Protein AF-A0A9E4CFM2-F1 (afdb_monomer_lite)

pLDDT: mean 81.2, std 21.64, range [34.66, 98.5]

Foldseek 3Di:
DDDDDDDDDDDDDDDDDDDPPPPVVVVPPDDPPPDDDDPPDPDDDDDDDDDDPAFALDQPDGDEAEDEAEPVHGDADDLVVLLCCCPPVSYQEYAYEYEDPVPPPHDDDPVVVVSVVRNCVSCVSSNHYYPYDYD

Structure (mmCIF, N/CA/C/O backbone):
data_AF-A0A9E4CFM2-F1
#
_entry.id   AF-A0A9E4CFM2-F1
#
loop_
_atom_site.group_PDB
_atom_site.id
_atom_site.type_symbol
_atom_site.label_atom_id
_atom_site.label_alt_id
_atom_site.label_comp_id
_atom_site.label_asym_id
_atom_site.label_entity_id
_atom_site.label_seq_id
_atom_site.pdbx_PDB_ins_code
_atom_site.Cartn_x
_atom_site.Cartn_y
_atom_site.Cartn_z
_atom_site.occupancy
_atom_site.B_iso_or_equiv
_atom_site.auth_seq_id
_atom_site.auth_comp_id
_atom_site.auth_asym_id
_atom_site.auth_atom_id
_atom_site.pdbx_PDB_model_num
ATOM 1 N N . MET A 1 1 ? -47.552 48.334 16.924 1.00 36.94 1 MET A N 1
ATOM 2 C CA . MET A 1 1 ? -48.065 49.454 16.112 1.00 36.94 1 MET A CA 1
ATOM 3 C C . MET A 1 1 ? -48.739 48.858 14.892 1.00 36.94 1 MET A C 1
ATOM 5 O O . MET A 1 1 ? -48.031 48.212 14.142 1.00 36.94 1 MET A O 1
ATOM 9 N N . ILE A 1 2 ? -50.062 49.064 14.781 1.00 39.78 2 ILE A N 1
ATOM 10 C CA . ILE A 1 2 ? -50.875 49.154 13.548 1.00 39.78 2 ILE A CA 1
ATOM 11 C C . ILE A 1 2 ? -50.839 47.910 12.639 1.00 39.78 2 ILE A C 1
ATOM 13 O O . ILE A 1 2 ? -49.791 47.495 12.186 1.00 39.78 2 ILE A O 1
ATOM 17 N N . SER A 1 3 ? -51.917 47.301 12.174 1.00 35.84 3 SER A N 1
ATOM 18 C CA . SER A 1 3 ? -53.372 47.416 12.281 1.00 35.84 3 SER A CA 1
ATOM 19 C C . SER A 1 3 ? -53.822 46.476 11.164 1.00 35.84 3 SER A C 1
ATOM 21 O O . SER A 1 3 ? -53.295 46.607 10.068 1.00 35.84 3 SER A O 1
ATOM 23 N N . PHE A 1 4 ? -54.779 45.580 11.375 1.00 37.62 4 PHE A N 1
ATOM 24 C CA . PHE A 1 4 ? -55.799 45.400 10.346 1.00 37.62 4 PHE A CA 1
ATOM 25 C C . PHE A 1 4 ? -57.118 45.029 11.013 1.00 37.62 4 PHE A C 1
ATOM 27 O O . PHE A 1 4 ? -57.318 43.971 11.600 1.00 37.62 4 PHE A O 1
ATOM 34 N N . CYS A 1 5 ? -57.962 46.046 10.967 1.00 37.41 5 CYS A N 1
ATOM 35 C CA . CYS A 1 5 ? -59.356 46.135 11.322 1.00 37.41 5 CYS A CA 1
ATOM 36 C C . CYS A 1 5 ? -60.192 45.074 10.593 1.00 37.41 5 CYS A C 1
ATOM 38 O O . CYS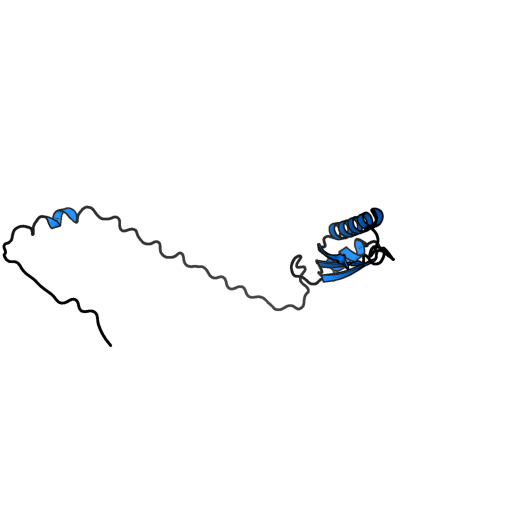 A 1 5 ? -60.113 44.971 9.371 1.00 37.41 5 CYS A O 1
ATOM 40 N N . VAL A 1 6 ? -61.076 44.381 11.312 1.00 43.91 6 VAL A N 1
ATOM 41 C CA . VAL A 1 6 ? -62.346 43.941 10.722 1.00 43.91 6 VAL A CA 1
ATOM 42 C C . VAL A 1 6 ? -63.460 44.537 11.567 1.00 43.91 6 VAL A C 1
ATOM 44 O O . VAL A 1 6 ? -63.769 44.077 12.664 1.00 43.91 6 VAL A O 1
ATOM 47 N N . ARG A 1 7 ? -64.008 45.641 11.055 1.00 34.66 7 ARG A N 1
ATOM 48 C CA . ARG A 1 7 ? -65.203 46.296 11.574 1.00 34.66 7 ARG A CA 1
ATOM 49 C C . ARG A 1 7 ? -66.439 45.585 11.036 1.00 34.66 7 ARG A C 1
ATOM 51 O O . ARG A 1 7 ? -66.491 45.179 9.879 1.00 34.66 7 ARG A O 1
ATOM 58 N N . SER A 1 8 ? -67.418 45.478 11.922 1.00 53.41 8 SER A N 1
ATOM 59 C CA . SER A 1 8 ? -68.761 44.968 11.699 1.00 53.41 8 SER A CA 1
ATOM 60 C C . SER A 1 8 ? -69.573 45.787 10.691 1.00 53.41 8 SER A C 1
ATOM 62 O O . SER A 1 8 ? -69.432 47.006 10.613 1.00 53.41 8 SER A O 1
ATOM 64 N N . ALA A 1 9 ? -70.475 45.099 9.989 1.00 41.34 9 ALA A N 1
ATOM 65 C CA . ALA A 1 9 ? -71.824 45.522 9.580 1.00 41.34 9 ALA A CA 1
ATOM 66 C C . ALA A 1 9 ? -72.384 44.421 8.652 1.00 41.34 9 ALA A C 1
ATOM 68 O O . ALA A 1 9 ? -71.653 43.917 7.814 1.00 41.34 9 ALA A O 1
ATOM 69 N N . GLY A 1 10 ? -73.633 43.970 8.700 1.00 35.19 10 GLY A N 1
ATOM 70 C CA . GLY A 1 10 ? -74.791 44.366 9.482 1.00 35.19 10 GLY A CA 1
ATOM 71 C C . GLY A 1 10 ? -76.048 43.709 8.889 1.00 35.19 10 GLY A C 1
ATOM 72 O O . GLY A 1 10 ? -76.099 43.470 7.687 1.00 35.19 10 GLY A O 1
ATOM 73 N N . ALA A 1 11 ? -77.048 43.504 9.757 1.00 38.88 11 ALA A N 1
ATOM 74 C CA . ALA A 1 11 ? -78.475 43.251 9.489 1.00 38.88 11 ALA A CA 1
ATOM 75 C C . ALA A 1 11 ? -78.820 41.915 8.771 1.00 38.88 11 ALA A C 1
ATOM 77 O O . ALA A 1 11 ? -78.197 41.538 7.794 1.00 38.88 11 ALA A O 1
ATOM 78 N N . ARG A 1 12 ? -79.850 41.147 9.148 1.00 42.97 12 ARG A N 1
ATOM 79 C CA . ARG A 1 12 ? -81.249 41.549 9.358 1.00 42.97 12 ARG A CA 1
ATOM 80 C C . ARG A 1 12 ? -82.016 40.479 10.171 1.00 42.97 12 ARG A C 1
ATOM 82 O O . ARG A 1 12 ? -81.993 39.308 9.832 1.00 42.97 12 ARG A O 1
ATOM 89 N N . THR A 1 13 ? -82.691 40.952 11.219 1.00 43.72 13 THR A N 1
ATOM 90 C CA . THR A 1 13 ? -84.077 40.652 11.645 1.00 43.72 13 THR A CA 1
ATOM 91 C C . THR A 1 13 ? -84.615 39.212 11.798 1.00 43.72 13 THR A C 1
ATOM 93 O O . THR A 1 13 ? -84.828 38.510 10.817 1.00 43.72 13 THR A O 1
ATOM 96 N N . ALA A 1 14 ? -85.138 38.986 13.015 1.00 51.56 14 ALA A N 1
ATOM 97 C CA . ALA A 1 14 ? -86.412 38.315 13.341 1.00 51.56 14 ALA A CA 1
ATOM 98 C C . ALA A 1 14 ? -86.409 36.773 13.520 1.00 51.56 14 ALA A C 1
ATOM 100 O O . ALA A 1 14 ? -85.435 36.111 13.182 1.00 51.56 14 ALA A O 1
ATOM 101 N N . PRO A 1 15 ? -87.418 36.217 14.224 1.00 57.25 15 PRO A N 1
ATOM 102 C CA . PRO A 1 15 ? -87.185 35.489 15.466 1.00 57.25 15 PRO A CA 1
ATOM 103 C C . PRO A 1 15 ? -87.775 34.069 15.388 1.00 57.25 15 PRO A C 1
ATOM 105 O O . PRO A 1 15 ? -88.170 33.593 14.331 1.00 57.25 15 PRO A O 1
ATOM 108 N N . CYS A 1 16 ? -87.951 33.450 16.553 1.00 36.47 16 CYS A N 1
ATOM 109 C CA . CYS A 1 16 ? -88.918 32.375 16.769 1.00 36.47 16 CYS A CA 1
ATOM 110 C C . CYS A 1 16 ? -88.485 30.964 16.330 1.00 36.47 16 CYS A C 1
ATOM 112 O O . CYS A 1 16 ? -88.901 30.418 15.318 1.00 36.47 16 CYS A O 1
ATOM 114 N N . ASN A 1 17 ? -87.714 30.333 17.217 1.00 53.91 17 ASN A N 1
ATOM 115 C CA . ASN A 1 17 ? -88.243 29.219 18.007 1.00 53.91 17 ASN A CA 1
ATOM 116 C C . ASN A 1 17 ? -88.910 28.075 17.214 1.00 53.91 17 ASN A C 1
ATOM 118 O O . ASN A 1 17 ? -90.134 27.988 17.213 1.00 53.91 17 ASN A O 1
ATOM 122 N N . LEU A 1 18 ? -88.119 27.165 16.621 1.00 47.22 18 LEU A N 1
ATOM 123 C CA . LEU A 1 18 ? -88.600 25.782 16.418 1.00 47.22 18 LEU A CA 1
ATOM 124 C C . LEU A 1 18 ? -87.550 24.680 16.161 1.00 47.22 18 LEU A C 1
ATOM 126 O O . LEU A 1 18 ? -87.922 23.515 16.104 1.00 47.22 18 LEU A O 1
ATOM 130 N N . TYR A 1 19 ? -86.250 24.967 16.034 1.00 43.12 19 TYR A N 1
ATOM 131 C CA . TYR A 1 19 ? -85.265 23.939 15.629 1.00 43.12 19 TYR A CA 1
ATOM 132 C C . TYR A 1 19 ? -84.396 23.360 16.762 1.00 43.12 19 TYR A C 1
ATOM 134 O O . TYR A 1 19 ? -83.359 22.754 16.500 1.00 43.12 19 TYR A O 1
ATOM 142 N N . LEU A 1 20 ? -84.813 23.496 18.028 1.00 50.28 20 LEU A N 1
ATOM 143 C CA . LEU A 1 20 ? -84.038 23.002 19.181 1.00 50.28 20 LEU A CA 1
ATOM 144 C C . LEU A 1 20 ? -84.179 21.485 19.439 1.00 50.28 20 LEU A C 1
ATOM 146 O O . LEU A 1 20 ? -83.533 20.960 20.338 1.00 50.28 20 LEU A O 1
ATOM 150 N N . LEU A 1 21 ? -84.993 20.757 18.666 1.00 45.50 21 LEU A N 1
ATOM 151 C CA . LEU A 1 21 ? -85.264 19.330 18.911 1.00 45.50 21 LEU A CA 1
ATOM 152 C C . LEU A 1 21 ? -84.619 18.352 17.914 1.00 45.50 21 LEU A C 1
ATOM 154 O O . LEU A 1 21 ? -84.660 17.150 18.153 1.00 45.50 21 LEU A O 1
ATOM 158 N N . LEU A 1 22 ? -83.966 18.823 16.844 1.00 45.09 22 LEU A N 1
ATOM 159 C CA . LEU A 1 22 ? -83.370 17.938 15.823 1.00 45.09 22 LEU A CA 1
ATOM 160 C C . LEU A 1 22 ? -81.846 17.738 15.931 1.00 45.09 22 LEU A C 1
ATOM 162 O O . LEU A 1 22 ? -81.302 16.892 15.229 1.00 45.09 22 LEU A O 1
ATOM 166 N N . ILE A 1 23 ? -81.145 18.437 16.831 1.00 48.25 23 ILE A N 1
ATOM 167 C CA . ILE A 1 23 ? -79.683 18.273 16.999 1.00 48.25 23 ILE A CA 1
ATOM 168 C C . ILE A 1 23 ? -79.330 17.065 17.893 1.00 48.25 23 ILE A C 1
ATOM 170 O O . ILE A 1 23 ? -78.220 16.543 17.825 1.00 48.25 23 ILE A O 1
ATOM 174 N N . ILE A 1 24 ? -80.271 16.548 18.689 1.00 47.56 24 ILE A N 1
ATOM 175 C CA . ILE A 1 24 ? -79.966 15.516 19.699 1.00 47.56 24 ILE A CA 1
ATOM 176 C C . ILE A 1 24 ? -79.909 14.094 19.100 1.00 47.56 24 ILE A C 1
ATOM 178 O O . ILE A 1 24 ? -79.357 13.192 19.724 1.00 47.56 24 ILE A O 1
ATOM 182 N N . LEU A 1 25 ? -80.386 13.870 17.866 1.00 43.44 25 LEU A N 1
ATOM 183 C CA . LEU A 1 25 ? -80.366 12.528 17.256 1.00 43.44 25 LEU A CA 1
ATOM 184 C C . LEU A 1 25 ? -79.086 12.208 16.453 1.00 43.44 25 LEU A C 1
ATOM 186 O O . LEU A 1 25 ? -78.832 11.043 16.167 1.00 43.44 25 LEU A O 1
ATOM 190 N N . PHE A 1 26 ? -78.234 13.194 16.142 1.00 44.31 26 PHE A N 1
ATOM 191 C CA . PHE A 1 26 ? -76.936 12.959 15.476 1.00 44.31 26 PHE A CA 1
ATOM 192 C C . PHE A 1 26 ? -75.739 12.889 16.438 1.00 44.31 26 PHE A C 1
ATOM 194 O O . PHE A 1 26 ? -74.601 12.753 15.998 1.00 44.31 26 PHE A O 1
ATOM 201 N N . ALA A 1 27 ? -75.972 12.932 17.753 1.00 46.75 27 ALA A N 1
ATOM 202 C CA . ALA A 1 27 ? -74.926 12.720 18.757 1.00 46.75 27 ALA A CA 1
ATOM 203 C C . ALA A 1 27 ? -74.716 11.232 19.117 1.00 46.75 27 ALA A C 1
ATOM 205 O O . ALA A 1 27 ? -73.846 10.920 19.928 1.00 46.75 27 ALA A O 1
ATOM 206 N N . ALA A 1 28 ? -75.508 10.315 18.540 1.00 50.09 28 ALA A N 1
ATOM 207 C CA . ALA A 1 28 ? -75.512 8.891 18.894 1.00 50.09 28 ALA A CA 1
ATOM 208 C C . ALA A 1 28 ? -74.743 7.975 17.923 1.00 50.09 28 ALA A C 1
ATOM 210 O O . ALA A 1 28 ? -74.573 6.795 18.221 1.00 50.09 28 ALA A O 1
ATOM 211 N N . ILE A 1 29 ? -74.228 8.481 16.796 1.00 55.16 29 ILE A N 1
ATOM 212 C CA . ILE A 1 29 ? -73.243 7.726 16.010 1.00 55.16 29 ILE A CA 1
ATOM 213 C C . ILE A 1 29 ? -71.879 8.141 16.543 1.00 55.16 29 ILE A C 1
ATOM 215 O O . ILE A 1 29 ? -71.304 9.141 16.115 1.00 55.16 29 ILE A O 1
ATOM 219 N N . GLY A 1 30 ? -71.423 7.411 17.563 1.00 58.41 30 GLY A N 1
ATOM 220 C CA . GLY A 1 30 ? -70.124 7.613 18.187 1.00 58.41 30 GLY A CA 1
ATOM 221 C C . GLY A 1 30 ? -69.045 7.723 17.118 1.00 58.41 30 GLY A C 1
ATOM 222 O O . GLY A 1 30 ? -68.764 6.764 16.401 1.00 58.41 30 GLY A O 1
ATOM 223 N N . THR A 1 31 ? -68.454 8.907 16.993 1.00 58.44 31 THR A N 1
ATOM 224 C CA . THR A 1 31 ? -67.251 9.077 16.190 1.00 58.44 31 THR A CA 1
ATOM 225 C C . THR A 1 31 ? -66.190 8.144 16.774 1.00 58.44 31 THR A C 1
ATOM 227 O O . THR A 1 31 ? -65.979 8.165 17.994 1.00 58.44 31 THR A O 1
ATOM 230 N N . PRO A 1 32 ? -65.528 7.285 15.976 1.00 57.06 32 PRO A N 1
ATOM 231 C CA . PRO A 1 32 ? -64.398 6.539 16.491 1.00 57.06 32 PRO A CA 1
ATOM 232 C C . PRO A 1 32 ? -63.358 7.571 16.922 1.00 57.06 32 PRO A C 1
ATOM 234 O O . PRO A 1 32 ? -62.800 8.306 16.106 1.00 57.06 32 PRO A O 1
ATOM 237 N N . ARG A 1 33 ? -63.139 7.682 18.234 1.00 62.41 33 ARG A N 1
ATOM 238 C CA . ARG A 1 33 ? -62.011 8.440 18.759 1.00 62.41 33 ARG A CA 1
ATOM 239 C C . ARG A 1 33 ? -60.774 7.644 18.381 1.00 62.41 33 ARG A C 1
ATOM 241 O O . ARG A 1 33 ? -60.485 6.629 19.007 1.00 62.41 33 ARG A O 1
ATOM 248 N N . TYR A 1 34 ? -60.072 8.080 17.341 1.00 59.31 34 TYR A N 1
ATOM 249 C CA . TYR A 1 34 ? -58.721 7.608 17.082 1.00 59.31 34 TYR A CA 1
ATOM 250 C C . TYR A 1 34 ? -57.885 7.970 18.313 1.00 59.31 34 TYR A C 1
ATOM 252 O O . TYR A 1 34 ? -57.576 9.140 18.542 1.00 59.31 34 TYR A O 1
ATOM 260 N N . LEU A 1 35 ? -57.593 6.982 19.160 1.00 63.06 35 LEU A N 1
ATOM 261 C CA . LEU A 1 35 ? -56.592 7.132 20.205 1.00 63.06 35 LEU A CA 1
ATOM 262 C C . LEU A 1 35 ? -55.282 7.428 19.478 1.00 63.06 35 LEU A C 1
ATOM 264 O O . LEU A 1 35 ? -54.796 6.592 18.717 1.00 63.06 35 LEU A O 1
ATOM 268 N N . ALA A 1 36 ? -54.739 8.629 19.667 1.00 67.25 36 ALA A N 1
ATOM 269 C CA . ALA A 1 36 ? -53.375 8.899 19.255 1.00 67.25 36 ALA A CA 1
ATOM 270 C C . ALA A 1 36 ? -52.494 7.856 19.950 1.00 67.25 36 ALA A C 1
ATOM 272 O O . ALA A 1 36 ? -52.475 7.787 21.181 1.00 67.25 36 ALA A O 1
ATOM 273 N N . ALA A 1 37 ? -51.824 7.007 19.168 1.00 67.94 37 ALA A N 1
ATOM 274 C CA . ALA A 1 37 ? -50.807 6.123 19.709 1.00 67.94 37 ALA A CA 1
ATOM 275 C C . ALA A 1 37 ? -49.816 7.006 20.474 1.00 67.94 37 ALA A C 1
ATOM 277 O O . ALA A 1 37 ? -49.310 7.985 19.918 1.00 67.94 37 ALA A O 1
ATOM 278 N N . ALA A 1 38 ? -49.596 6.706 21.757 1.00 68.06 38 ALA A N 1
ATOM 279 C CA . ALA A 1 38 ? -48.566 7.388 22.525 1.00 68.06 38 ALA A CA 1
ATOM 280 C C . ALA A 1 38 ? -47.262 7.320 21.715 1.00 68.06 38 ALA A C 1
ATOM 282 O O . ALA A 1 38 ? -46.977 6.253 21.155 1.00 68.06 38 ALA A O 1
ATOM 283 N N . PRO A 1 39 ? -46.493 8.419 21.597 1.00 67.31 39 PRO A N 1
ATOM 284 C CA . PRO A 1 39 ? -45.201 8.350 20.935 1.00 67.31 39 PRO A CA 1
ATOM 285 C C . PRO A 1 39 ? -44.421 7.230 21.618 1.00 67.31 39 PRO A C 1
ATOM 287 O O . PRO A 1 39 ? -44.227 7.267 22.834 1.00 67.31 39 PRO A O 1
ATOM 290 N N . ALA A 1 40 ? -44.066 6.191 20.859 1.00 69.50 40 ALA A N 1
ATOM 291 C CA . ALA A 1 40 ? -43.256 5.105 21.379 1.00 69.50 40 ALA A CA 1
ATOM 292 C C . ALA A 1 40 ? -42.001 5.746 21.978 1.00 69.50 40 ALA A C 1
ATOM 294 O O . ALA A 1 40 ? -41.260 6.432 21.270 1.00 69.50 40 ALA A O 1
ATOM 295 N N . GLY A 1 41 ? -41.829 5.622 23.296 1.00 70.12 41 GLY A N 1
ATOM 296 C CA . GLY A 1 41 ? -40.718 6.252 23.993 1.00 70.12 41 GLY A CA 1
ATOM 297 C C . GLY A 1 41 ? -39.413 5.788 23.361 1.00 70.12 41 GLY A C 1
ATOM 298 O O . GLY A 1 41 ? -39.148 4.588 23.307 1.00 70.12 41 GLY A O 1
ATOM 299 N N . GLN A 1 42 ? -38.606 6.722 22.855 1.00 72.69 42 GLN A N 1
ATOM 300 C CA . GLN A 1 42 ? -37.256 6.395 22.412 1.00 72.69 42 GLN A CA 1
ATOM 301 C C . GLN A 1 42 ? -36.473 5.900 23.628 1.00 72.69 42 GLN A C 1
ATOM 303 O O . GLN A 1 42 ? -36.222 6.651 24.567 1.00 72.69 42 GLN A O 1
ATOM 308 N N . THR A 1 43 ? -36.114 4.618 23.630 1.00 77.06 43 THR A N 1
ATOM 309 C CA . THR A 1 43 ? -35.198 4.066 24.625 1.00 77.06 43 THR A CA 1
ATOM 310 C C . THR A 1 43 ? -33.784 4.511 24.273 1.00 77.06 43 THR A C 1
ATOM 312 O O . THR A 1 43 ? -33.197 4.035 23.304 1.00 77.06 43 THR A O 1
ATOM 315 N N . THR A 1 44 ? -33.238 5.443 25.047 1.00 81.56 44 THR A N 1
ATOM 316 C CA . THR A 1 44 ? -31.843 5.871 24.937 1.00 81.56 44 THR A CA 1
ATOM 317 C C . THR A 1 44 ? -30.956 4.926 25.740 1.00 81.56 44 THR A C 1
ATOM 319 O O . THR A 1 44 ? -31.117 4.786 26.951 1.00 81.56 44 THR A O 1
ATOM 322 N N . THR A 1 45 ? -29.998 4.278 25.081 1.00 87.69 45 THR A N 1
ATOM 323 C CA . THR A 1 45 ? -28.958 3.481 25.744 1.00 87.69 45 THR A CA 1
ATOM 324 C C . THR A 1 45 ? -27.692 4.306 25.916 1.00 87.69 45 THR A C 1
ATOM 326 O O . THR A 1 45 ? -27.107 4.759 24.931 1.00 87.69 45 THR A O 1
ATOM 329 N N . THR A 1 46 ? -27.238 4.465 27.157 1.00 91.19 46 THR A N 1
ATOM 330 C CA . THR A 1 46 ? -25.937 5.074 27.454 1.00 91.19 46 THR A CA 1
ATOM 331 C C . THR A 1 46 ? -24.838 4.028 27.295 1.00 91.19 46 THR A C 1
ATOM 333 O O . THR A 1 46 ? -24.858 3.006 27.979 1.00 91.19 46 THR A O 1
ATOM 336 N N . VAL A 1 47 ? -23.872 4.284 26.407 1.00 92.31 47 VAL A N 1
ATOM 337 C CA . VAL A 1 47 ? -22.675 3.447 26.237 1.00 92.31 47 VAL A CA 1
ATOM 338 C C . VAL A 1 47 ? -21.472 4.173 26.828 1.00 92.31 47 VAL A C 1
ATOM 340 O O . VAL A 1 47 ? -21.133 5.273 26.392 1.00 92.31 47 VAL A O 1
ATOM 343 N N . THR A 1 48 ? -20.823 3.550 27.808 1.00 92.25 48 THR A N 1
ATOM 344 C CA . THR A 1 48 ? -19.607 4.071 28.441 1.00 92.25 48 THR A CA 1
ATOM 345 C C . THR A 1 48 ? -18.387 3.400 27.821 1.00 92.25 48 THR A C 1
ATOM 347 O O . THR A 1 48 ? -18.294 2.175 27.810 1.00 92.25 48 THR A O 1
ATOM 350 N N . TYR A 1 49 ? -17.440 4.196 27.327 1.00 91.25 49 TYR A N 1
ATOM 351 C CA . TYR A 1 49 ? -16.185 3.712 26.751 1.00 91.25 49 TYR A CA 1
ATOM 352 C C . TYR A 1 49 ? -15.018 4.044 27.683 1.00 91.25 49 TYR A C 1
ATOM 354 O O . TYR A 1 49 ? -14.922 5.166 28.180 1.00 91.25 49 TYR A O 1
ATOM 362 N N . SER A 1 50 ? -14.111 3.089 27.893 1.00 94.31 50 SER A N 1
ATOM 363 C CA . SER A 1 50 ? -12.836 3.347 28.567 1.00 94.31 50 SER A CA 1
ATOM 364 C C . SER A 1 50 ? -11.790 3.818 27.551 1.00 94.31 50 SER A C 1
ATOM 366 O O . SER A 1 50 ? -11.711 3.246 26.460 1.00 94.31 50 SER A O 1
ATOM 368 N N . PRO A 1 51 ? -10.980 4.840 27.873 1.00 93.56 51 PRO A N 1
ATOM 369 C CA . PRO A 1 51 ? -9.928 5.299 26.976 1.00 93.56 51 PRO A CA 1
ATOM 370 C C . PRO A 1 51 ? -8.851 4.222 26.802 1.00 93.56 51 PRO A C 1
ATOM 372 O O . PRO A 1 51 ? -8.538 3.476 27.729 1.00 93.56 51 PRO A O 1
ATOM 375 N N . THR A 1 52 ? -8.259 4.166 25.611 1.00 93.06 52 THR A N 1
ATOM 376 C CA . THR A 1 52 ? -7.146 3.270 25.291 1.00 93.06 52 THR A CA 1
ATOM 377 C C . THR A 1 52 ? -6.179 3.944 24.326 1.00 93.06 52 THR A C 1
ATOM 379 O O . THR A 1 52 ? -6.581 4.773 23.510 1.00 93.06 52 THR A O 1
ATOM 382 N N . THR A 1 53 ? -4.903 3.579 24.419 1.00 91.56 53 THR A N 1
ATOM 383 C CA . THR A 1 53 ? -3.861 3.934 23.445 1.00 91.56 53 THR A CA 1
ATOM 384 C C . THR A 1 53 ? -3.616 2.816 22.431 1.00 91.56 53 THR A C 1
ATOM 386 O O . THR A 1 53 ? -2.774 2.963 21.547 1.00 91.56 53 THR A O 1
ATOM 389 N N . ALA A 1 54 ? -4.328 1.690 22.558 1.00 90.12 54 ALA A N 1
ATOM 390 C CA . ALA A 1 54 ? -4.199 0.563 21.652 1.00 90.12 54 ALA A CA 1
ATOM 391 C C . ALA A 1 54 ? -4.612 0.954 20.235 1.00 90.12 54 ALA A C 1
ATOM 393 O O . ALA A 1 54 ? -5.597 1.666 20.019 1.00 90.12 54 ALA A O 1
ATOM 394 N N . ASN A 1 55 ? -3.868 0.436 19.264 1.00 89.75 55 ASN A N 1
ATOM 395 C CA . ASN A 1 55 ? -4.176 0.684 17.876 1.00 89.75 55 ASN A CA 1
ATOM 396 C C . ASN A 1 55 ? -5.373 -0.169 17.437 1.00 89.75 55 ASN A C 1
ATOM 398 O O . ASN A 1 55 ? -5.448 -1.359 17.745 1.00 89.75 55 ASN A O 1
ATOM 402 N N . LEU A 1 56 ? -6.323 0.445 16.734 1.00 89.06 56 LEU A N 1
ATOM 403 C CA . LEU A 1 56 ? -7.550 -0.217 16.301 1.00 89.06 56 LEU A CA 1
ATOM 404 C C . LEU A 1 56 ? -7.460 -0.537 14.813 1.00 89.06 56 LEU A C 1
ATOM 406 O O . LEU A 1 56 ? -7.352 0.365 13.979 1.00 89.06 56 LEU A O 1
ATOM 410 N N . ALA A 1 57 ? -7.565 -1.823 14.481 1.00 91.19 57 ALA A N 1
ATOM 411 C CA . ALA A 1 57 ? -7.560 -2.316 13.110 1.00 91.19 57 ALA A CA 1
ATOM 412 C C . ALA A 1 57 ? -8.849 -1.929 12.358 1.00 91.19 57 ALA A C 1
ATOM 414 O O . ALA A 1 57 ? -9.726 -2.762 12.139 1.00 91.19 57 ALA A O 1
ATOM 415 N N . ASN A 1 58 ? -8.963 -0.656 11.961 1.00 90.75 58 ASN A N 1
ATOM 416 C CA . ASN A 1 58 ? -10.101 -0.105 11.223 1.00 90.75 58 ASN A CA 1
ATOM 417 C C . ASN A 1 58 ? -9.808 -0.024 9.707 1.00 90.75 58 ASN A C 1
ATOM 419 O O . ASN A 1 58 ? -9.090 0.890 9.292 1.00 90.75 58 ASN A O 1
ATOM 423 N N . PRO A 1 59 ? -10.412 -0.894 8.874 1.00 86.75 59 PRO A N 1
ATOM 424 C CA . PRO A 1 59 ? -10.129 -0.988 7.437 1.00 86.75 59 PRO A CA 1
ATOM 425 C C . PRO A 1 59 ? -10.414 0.270 6.613 1.00 86.75 59 PRO A C 1
ATOM 427 O O . PRO A 1 59 ? -9.935 0.367 5.490 1.00 86.75 59 PRO A O 1
ATOM 430 N N . GLU A 1 60 ? -11.205 1.213 7.133 1.00 86.12 60 GLU A N 1
ATOM 431 C CA . GLU A 1 60 ? -11.649 2.399 6.385 1.00 86.12 60 GLU A CA 1
ATOM 432 C C . GLU A 1 60 ? -11.145 3.720 6.978 1.00 86.12 60 GLU A C 1
ATOM 434 O O . GLU A 1 60 ? -11.260 4.772 6.350 1.00 86.12 60 GLU A O 1
ATOM 439 N N . ARG A 1 61 ? -10.616 3.697 8.206 1.00 86.94 61 ARG A N 1
ATOM 440 C CA . ARG A 1 61 ? -10.236 4.921 8.933 1.00 86.94 61 ARG A CA 1
ATOM 441 C C . ARG A 1 61 ? -9.062 4.742 9.897 1.00 86.94 61 ARG A C 1
ATOM 443 O O . ARG A 1 61 ? -8.807 5.625 10.710 1.00 86.94 61 ARG A O 1
ATOM 450 N N . GLY A 1 62 ? -8.407 3.585 9.858 1.00 89.12 62 GLY A N 1
ATOM 451 C CA . GLY A 1 62 ? -7.258 3.274 10.697 1.00 89.12 62 GLY A CA 1
ATOM 452 C C . GLY A 1 62 ? -5.978 3.952 10.216 1.00 89.12 62 G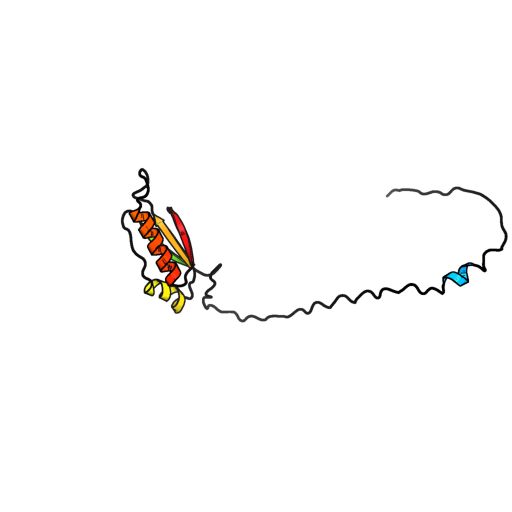LY A C 1
ATOM 453 O O . GLY A 1 62 ? -5.947 4.645 9.198 1.00 89.12 62 GLY A O 1
ATOM 454 N N . PHE A 1 63 ? -4.897 3.718 10.953 1.00 93.00 63 PHE A N 1
ATOM 455 C CA . PHE A 1 63 ? -3.563 4.124 10.522 1.00 93.00 63 PHE A CA 1
ATOM 456 C C . PHE A 1 63 ? -3.116 3.331 9.294 1.00 93.00 63 PHE A C 1
ATOM 458 O O . PHE A 1 63 ? -3.611 2.231 9.031 1.00 93.00 63 PHE A O 1
ATOM 465 N N . TYR A 1 64 ? -2.161 3.899 8.559 1.00 95.00 64 TYR A N 1
ATOM 466 C CA . TYR A 1 64 ? -1.595 3.299 7.358 1.00 95.00 64 TYR A CA 1
ATOM 467 C C . TYR A 1 64 ? -0.073 3.153 7.447 1.00 95.00 64 TYR A C 1
ATOM 469 O O . TYR A 1 64 ? 0.593 3.906 8.159 1.00 95.00 64 TYR A O 1
ATOM 477 N N . ARG A 1 65 ? 0.489 2.217 6.673 1.00 95.81 65 ARG A N 1
ATOM 478 C CA . ARG A 1 65 ? 1.937 2.142 6.406 1.00 95.81 65 ARG A CA 1
ATOM 479 C C . ARG A 1 65 ? 2.250 2.657 5.013 1.00 95.81 65 ARG A C 1
ATOM 481 O O . ARG A 1 65 ? 1.517 2.389 4.067 1.00 95.81 65 ARG A O 1
ATOM 488 N N . TYR A 1 66 ? 3.349 3.388 4.905 1.00 96.00 66 TYR A N 1
ATOM 489 C CA . TYR A 1 66 ? 3.887 3.841 3.632 1.00 96.00 66 TYR A CA 1
ATOM 490 C C . TYR A 1 66 ? 4.637 2.704 2.943 1.00 96.00 66 TYR A C 1
ATOM 492 O O . TYR A 1 66 ? 5.510 2.092 3.561 1.00 96.00 66 TYR A O 1
ATOM 500 N N . ILE A 1 67 ? 4.330 2.466 1.671 1.00 96.19 67 ILE A N 1
ATOM 501 C CA . ILE A 1 67 ? 5.112 1.599 0.791 1.00 96.19 67 ILE A CA 1
ATOM 502 C C . ILE A 1 67 ? 5.202 2.227 -0.596 1.00 96.19 67 ILE A C 1
ATOM 504 O O . ILE A 1 67 ? 4.285 2.917 -1.042 1.00 96.19 67 ILE A O 1
ATOM 508 N N . GLU A 1 68 ? 6.294 1.959 -1.299 1.00 95.69 68 GLU A N 1
ATOM 509 C CA . GLU A 1 68 ? 6.494 2.477 -2.647 1.00 95.69 68 GLU A CA 1
ATOM 510 C C . GLU A 1 68 ? 7.021 1.414 -3.604 1.00 95.69 68 GLU A C 1
ATOM 512 O O . GLU A 1 68 ? 7.589 0.404 -3.184 1.00 95.69 68 GLU A O 1
ATOM 517 N N . THR A 1 69 ? 6.801 1.661 -4.893 1.00 96.81 69 THR A N 1
ATOM 518 C CA . THR A 1 69 ? 7.517 1.028 -5.999 1.00 96.81 69 THR A CA 1
ATOM 519 C C . THR A 1 69 ? 7.814 2.052 -7.078 1.00 96.81 69 THR A C 1
ATOM 521 O O . THR A 1 69 ? 7.046 2.994 -7.272 1.00 96.81 69 THR A O 1
ATOM 524 N N . ARG A 1 70 ? 8.933 1.879 -7.782 1.00 97.62 70 ARG A N 1
ATOM 525 C CA . ARG A 1 70 ? 9.376 2.786 -8.849 1.00 97.62 70 ARG A CA 1
ATOM 526 C C . ARG A 1 70 ? 9.492 2.035 -10.160 1.00 97.62 70 ARG A C 1
ATOM 528 O O . ARG A 1 70 ? 9.858 0.865 -10.156 1.00 97.62 70 ARG A O 1
ATOM 535 N N . SER A 1 71 ? 9.206 2.692 -11.276 1.00 96.88 71 SER A N 1
ATOM 536 C CA . SER A 1 71 ? 9.426 2.097 -12.594 1.00 96.88 71 SER A CA 1
ATOM 537 C C . SER A 1 71 ? 10.907 1.920 -12.935 1.00 96.88 71 SER A C 1
ATOM 539 O O . SER A 1 71 ? 11.265 0.939 -13.581 1.00 96.88 71 SER A O 1
ATOM 541 N N . SER A 1 72 ? 11.776 2.791 -12.415 1.00 96.69 72 SER A N 1
ATOM 542 C CA . SER A 1 72 ? 13.236 2.683 -12.534 1.00 96.69 72 SER A CA 1
ATOM 543 C C . SER A 1 72 ? 13.844 1.551 -11.703 1.00 96.69 72 SER A C 1
ATOM 545 O O . SER A 1 72 ? 14.889 1.012 -12.062 1.00 96.69 72 SER A O 1
ATOM 547 N N . ALA A 1 73 ? 13.191 1.184 -10.599 1.00 96.69 73 ALA A N 1
ATOM 548 C CA . ALA A 1 73 ? 13.621 0.133 -9.687 1.00 96.69 73 ALA A CA 1
ATOM 549 C C . ALA A 1 73 ? 12.398 -0.598 -9.099 1.00 96.69 73 ALA A C 1
ATOM 551 O O . ALA A 1 73 ? 12.008 -0.329 -7.957 1.00 96.69 73 ALA A O 1
ATOM 552 N N . PRO A 1 74 ? 11.756 -1.497 -9.871 1.00 95.50 74 PRO A N 1
ATOM 553 C CA . PRO A 1 74 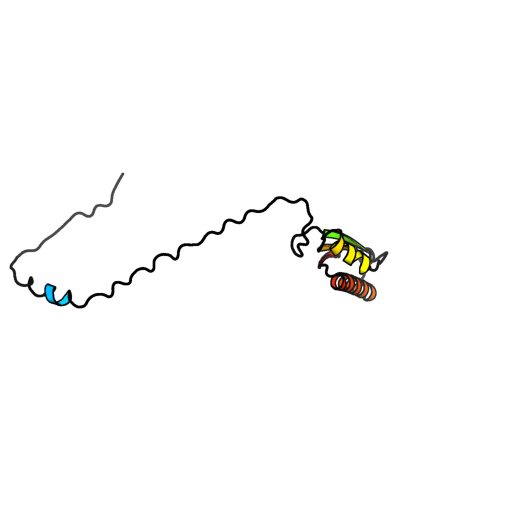? 10.572 -2.210 -9.406 1.00 95.50 74 PRO A CA 1
ATOM 554 C C . PRO A 1 74 ? 10.899 -3.138 -8.230 1.00 95.50 74 PRO A C 1
ATOM 556 O O . PRO A 1 74 ? 11.789 -3.982 -8.323 1.00 95.50 74 PRO A O 1
ATOM 559 N N . ASN A 1 75 ? 10.149 -3.025 -7.132 1.00 95.56 75 ASN A N 1
ATOM 560 C CA . ASN A 1 75 ? 10.233 -3.927 -5.982 1.00 95.56 75 ASN A CA 1
ATOM 561 C C . ASN A 1 75 ? 8.915 -4.679 -5.786 1.00 95.56 75 ASN A C 1
ATOM 563 O O . ASN A 1 75 ? 7.829 -4.091 -5.771 1.00 95.56 75 ASN A O 1
ATOM 567 N N . ALA A 1 76 ? 9.020 -5.999 -5.641 1.00 96.81 76 ALA A N 1
ATOM 568 C CA . ALA A 1 76 ? 7.885 -6.856 -5.337 1.00 96.81 76 ALA A CA 1
ATOM 569 C C . ALA A 1 76 ? 7.553 -6.791 -3.841 1.00 96.81 76 ALA A C 1
ATOM 571 O O . ALA A 1 76 ? 8.445 -6.786 -2.987 1.00 96.81 76 ALA A O 1
ATOM 572 N N . TYR A 1 77 ? 6.267 -6.750 -3.515 1.00 97.44 77 TYR A N 1
ATOM 573 C CA . TYR A 1 77 ? 5.801 -6.802 -2.136 1.00 97.44 77 TYR A CA 1
ATOM 574 C C . TYR A 1 77 ? 5.891 -8.226 -1.580 1.00 97.44 77 TYR A C 1
ATOM 576 O O . TYR A 1 77 ? 5.775 -9.211 -2.305 1.00 97.44 77 TYR A O 1
ATOM 584 N N . ASN A 1 78 ? 6.078 -8.339 -0.264 1.00 97.50 78 ASN A N 1
ATOM 585 C CA . ASN A 1 78 ? 6.149 -9.621 0.429 1.00 97.50 78 ASN A CA 1
ATOM 586 C C . ASN A 1 78 ? 4.913 -9.827 1.312 1.00 97.50 78 ASN A C 1
ATOM 588 O O . ASN A 1 78 ? 4.645 -9.029 2.211 1.00 97.50 78 ASN A O 1
ATOM 592 N N . VAL A 1 79 ? 4.178 -10.919 1.084 1.00 97.88 79 VAL A N 1
ATOM 593 C CA . VAL A 1 79 ? 2.928 -11.207 1.804 1.00 97.88 79 VAL A CA 1
ATOM 594 C C . VAL A 1 79 ? 3.121 -11.336 3.319 1.00 97.88 79 VAL A C 1
ATOM 596 O O . VAL A 1 79 ? 2.311 -10.800 4.069 1.00 97.88 79 VAL A O 1
ATOM 599 N N . ALA A 1 80 ? 4.203 -11.971 3.783 1.00 97.88 80 ALA A N 1
ATOM 600 C CA . ALA A 1 80 ? 4.452 -12.183 5.208 1.00 97.88 80 ALA A CA 1
ATOM 601 C C . ALA A 1 80 ? 4.774 -10.862 5.921 1.00 97.88 80 ALA A C 1
ATOM 603 O O . ALA A 1 80 ? 4.264 -10.598 7.010 1.00 97.88 80 ALA A O 1
ATOM 604 N N . THR A 1 81 ? 5.556 -9.988 5.278 1.00 97.25 81 THR A N 1
ATOM 605 C CA . THR A 1 81 ? 5.805 -8.628 5.777 1.00 97.25 81 THR A CA 1
ATOM 606 C C . THR A 1 81 ? 4.502 -7.843 5.916 1.00 97.25 81 THR A C 1
ATOM 608 O O . THR A 1 81 ? 4.252 -7.245 6.961 1.00 97.25 81 THR A O 1
ATOM 611 N N . LEU A 1 82 ? 3.649 -7.881 4.889 1.00 97.44 82 LEU A N 1
ATOM 612 C CA . LEU A 1 82 ? 2.365 -7.185 4.907 1.00 97.44 82 LEU A CA 1
ATOM 613 C C . LEU A 1 82 ? 1.422 -7.740 5.985 1.00 97.44 82 LEU A C 1
ATOM 615 O O . LEU A 1 82 ? 0.810 -6.972 6.724 1.00 97.44 82 LEU A O 1
ATOM 619 N N . GLN A 1 83 ? 1.342 -9.062 6.139 1.00 97.44 83 GLN A N 1
ATOM 620 C CA . GLN A 1 83 ? 0.564 -9.689 7.212 1.00 97.44 83 GLN A CA 1
ATOM 621 C C . GLN A 1 83 ? 1.051 -9.249 8.598 1.00 97.44 83 GLN A C 1
ATOM 623 O O . GLN A 1 83 ? 0.224 -8.983 9.469 1.00 97.44 83 GLN A O 1
ATOM 628 N N . GLY A 1 84 ? 2.366 -9.072 8.772 1.00 97.19 84 GLY A N 1
ATOM 629 C CA . GLY A 1 84 ? 2.961 -8.544 9.998 1.00 97.19 84 GLY A CA 1
ATOM 630 C C . GLY A 1 84 ? 2.416 -7.170 10.402 1.00 97.19 84 GLY A C 1
ATOM 631 O O . GLY A 1 84 ? 2.146 -6.950 11.582 1.00 97.19 84 GLY A O 1
ATOM 632 N N . TYR A 1 85 ? 2.161 -6.267 9.449 1.00 96.12 85 TYR A N 1
ATOM 633 C CA . TYR A 1 85 ? 1.552 -4.962 9.752 1.00 96.12 85 TYR A CA 1
ATOM 634 C C . TYR A 1 85 ? 0.146 -5.108 10.341 1.00 96.12 85 TYR A C 1
ATOM 636 O O . TYR A 1 85 ? -0.235 -4.380 11.260 1.00 96.12 85 TYR A O 1
ATOM 644 N N . ARG A 1 86 ? -0.623 -6.086 9.858 1.00 93.50 86 ARG A N 1
ATOM 645 C CA . ARG A 1 86 ? -1.961 -6.356 10.381 1.00 93.50 86 ARG A CA 1
ATOM 646 C C . ARG A 1 86 ? -1.912 -6.996 11.761 1.00 93.50 86 ARG A C 1
ATOM 648 O O . ARG A 1 86 ? -2.621 -6.552 12.658 1.00 93.50 86 ARG A O 1
ATOM 655 N N . THR A 1 87 ? -1.108 -8.041 11.932 1.00 95.19 87 THR A N 1
ATOM 656 C CA . THR A 1 87 ? -1.103 -8.839 13.165 1.00 95.19 87 THR A CA 1
ATOM 657 C C . THR A 1 87 ? -0.402 -8.127 14.313 1.00 95.19 87 THR A C 1
ATOM 659 O O . THR A 1 87 ? -0.887 -8.175 15.441 1.00 95.19 87 THR A O 1
ATOM 662 N N . ASN A 1 88 ? 0.700 -7.432 14.028 1.00 95.19 88 ASN A N 1
ATOM 663 C CA . ASN A 1 88 ? 1.584 -6.890 15.059 1.00 95.19 88 ASN A CA 1
ATOM 664 C C . ASN A 1 88 ? 1.291 -5.415 15.345 1.00 95.19 88 ASN A C 1
ATOM 666 O O . ASN A 1 88 ? 1.374 -4.985 16.490 1.00 95.19 88 ASN A O 1
ATOM 670 N N . GLU A 1 89 ? 0.928 -4.643 14.317 1.00 94.56 89 GLU A N 1
ATOM 671 C CA . GLU A 1 89 ? 0.730 -3.190 14.430 1.00 94.56 89 GLU A CA 1
ATOM 672 C C . GLU A 1 89 ? -0.753 -2.783 14.386 1.00 94.56 89 GLU A C 1
ATOM 674 O O . GLU A 1 89 ? -1.073 -1.613 14.595 1.00 94.56 89 GLU A O 1
ATOM 679 N N . GLN A 1 90 ? -1.672 -3.726 14.128 1.00 95.19 90 GLN A N 1
ATOM 680 C CA . GLN A 1 90 ? -3.103 -3.462 13.907 1.00 95.19 90 GLN A CA 1
ATOM 681 C C . GLN A 1 90 ? -3.357 -2.469 12.759 1.00 95.19 90 GLN A C 1
ATOM 683 O O . GLN A 1 90 ? -4.333 -1.718 12.760 1.00 95.19 90 GLN A O 1
ATOM 688 N N . ILE A 1 91 ? -2.483 -2.468 11.751 1.00 95.88 91 ILE A N 1
ATOM 689 C CA . ILE A 1 91 ? -2.618 -1.622 10.567 1.00 95.88 91 ILE A CA 1
ATOM 690 C C . ILE A 1 91 ? -3.340 -2.389 9.468 1.00 95.88 91 ILE A C 1
ATOM 692 O O . ILE A 1 91 ? -3.029 -3.536 9.167 1.00 95.88 91 ILE A O 1
ATOM 696 N N . THR A 1 92 ? -4.324 -1.737 8.854 1.00 95.62 92 THR A N 1
ATOM 697 C CA . THR A 1 92 ? -5.173 -2.342 7.815 1.00 95.62 92 THR A CA 1
ATOM 698 C C . THR A 1 92 ? -5.097 -1.615 6.473 1.00 95.62 92 THR A C 1
ATOM 700 O O . THR A 1 92 ? -5.548 -2.153 5.459 1.00 95.62 92 THR A O 1
ATOM 703 N N . LEU A 1 93 ? -4.481 -0.429 6.459 1.00 96.06 93 LEU A N 1
ATOM 704 C CA . LEU A 1 93 ? -4.321 0.428 5.293 1.00 96.06 93 LEU A CA 1
ATOM 705 C C . LEU A 1 93 ? -2.850 0.533 4.878 1.00 96.06 93 LEU A C 1
ATOM 707 O O . LEU A 1 93 ? -1.947 0.643 5.707 1.00 96.06 93 LEU A O 1
ATOM 711 N N . LEU A 1 94 ? -2.612 0.552 3.574 1.00 97.00 94 LEU A N 1
ATOM 712 C CA . LEU A 1 94 ? -1.314 0.842 2.976 1.00 97.00 94 LEU A CA 1
ATOM 713 C C . LEU A 1 94 ? -1.443 2.084 2.110 1.00 97.00 94 LEU A C 1
ATOM 715 O O . LEU A 1 94 ? -2.358 2.174 1.297 1.00 97.00 94 LEU A O 1
ATOM 719 N N . TYR A 1 95 ? -0.523 3.024 2.257 1.00 96.56 95 TYR A N 1
ATOM 720 C CA . TYR A 1 95 ? -0.361 4.123 1.320 1.00 96.56 95 TYR A CA 1
ATOM 721 C C . TYR A 1 95 ? 0.661 3.691 0.275 1.00 96.56 95 TYR A C 1
ATOM 723 O O . TYR A 1 95 ? 1.860 3.707 0.546 1.00 96.56 95 TYR A O 1
ATOM 731 N N . CYS A 1 96 ? 0.168 3.220 -0.872 1.00 96.56 96 CYS A N 1
ATOM 732 C CA . CYS A 1 96 ? 0.995 2.609 -1.905 1.00 96.56 96 CYS A CA 1
ATOM 733 C C . CYS A 1 96 ? 1.292 3.635 -2.994 1.00 96.56 96 CYS A C 1
ATOM 735 O O . CYS A 1 96 ? 0.411 3.970 -3.791 1.00 96.56 96 CYS A O 1
ATOM 737 N N . ILE A 1 97 ? 2.529 4.119 -3.046 1.00 97.44 97 ILE A N 1
ATOM 738 C CA . ILE A 1 97 ? 2.969 5.028 -4.104 1.00 97.44 97 ILE A CA 1
ATOM 739 C C . ILE A 1 97 ? 3.628 4.235 -5.228 1.00 97.44 97 ILE A C 1
ATOM 741 O O . ILE A 1 97 ? 4.533 3.438 -5.003 1.00 97.44 97 ILE A O 1
ATOM 745 N N . THR A 1 98 ? 3.177 4.467 -6.454 1.00 97.44 98 THR A N 1
ATOM 746 C CA . THR A 1 98 ? 3.798 3.950 -7.672 1.00 97.44 98 THR A 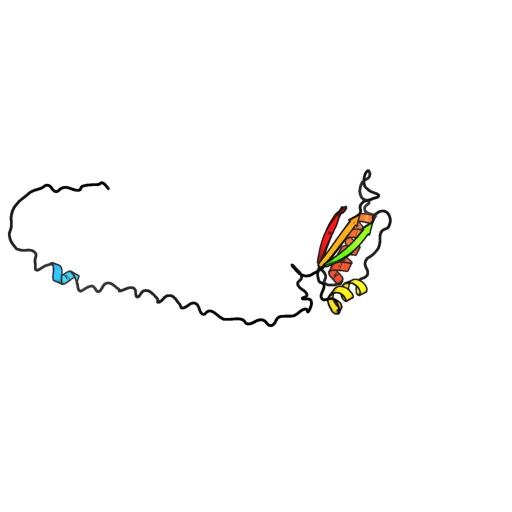CA 1
ATOM 747 C C . THR A 1 98 ? 4.400 5.120 -8.436 1.00 97.44 98 THR A C 1
ATOM 749 O O . THR A 1 98 ? 3.661 5.925 -9.001 1.00 97.44 98 THR A O 1
ATOM 752 N N . TYR A 1 99 ? 5.727 5.214 -8.439 1.00 97.56 99 TYR A N 1
ATOM 753 C CA . TYR A 1 99 ? 6.451 6.220 -9.209 1.00 97.56 99 TYR A CA 1
ATOM 754 C C . TYR A 1 99 ? 6.610 5.770 -10.662 1.00 97.56 99 TYR A C 1
ATOM 756 O O . TYR A 1 99 ? 7.123 4.677 -10.913 1.00 97.56 99 TYR A O 1
ATOM 764 N N . LEU A 1 100 ? 6.208 6.622 -11.603 1.00 96.75 100 LEU A N 1
ATOM 765 C CA . LEU A 1 100 ? 6.294 6.403 -13.054 1.00 96.75 100 LEU A CA 1
ATOM 766 C C . LEU A 1 100 ? 7.500 7.130 -13.676 1.00 96.75 100 LEU A C 1
ATOM 768 O O . LEU A 1 100 ? 7.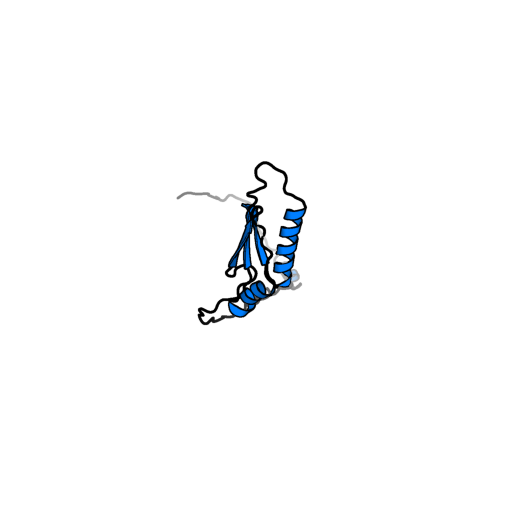443 7.626 -14.800 1.00 96.75 100 LEU A O 1
ATOM 772 N N . ASP A 1 101 ? 8.604 7.193 -12.934 1.00 95.75 101 ASP A N 1
ATOM 773 C CA . ASP A 1 101 ? 9.815 7.953 -13.254 1.00 95.75 101 ASP A CA 1
ATOM 774 C C . ASP A 1 101 ? 10.485 7.608 -14.599 1.00 95.75 101 ASP A C 1
ATOM 776 O O . ASP A 1 101 ? 11.138 8.471 -15.183 1.00 95.75 101 ASP A O 1
ATOM 780 N N . THR A 1 102 ? 10.291 6.406 -15.151 1.00 96.56 102 THR A N 1
ATOM 781 C CA . THR A 1 102 ? 10.805 6.030 -16.484 1.00 96.56 102 THR A CA 1
ATOM 782 C C . THR A 1 102 ? 9.802 6.252 -17.616 1.00 96.56 102 THR A C 1
ATOM 784 O O . THR A 1 102 ? 10.168 6.124 -18.785 1.00 96.56 102 THR A O 1
ATOM 787 N N . PHE A 1 103 ? 8.545 6.572 -17.295 1.00 96.06 103 PHE A N 1
ATOM 788 C CA . PHE A 1 103 ? 7.426 6.647 -18.244 1.00 96.06 103 PHE A CA 1
ATOM 789 C C . PHE A 1 103 ? 6.875 8.070 -18.426 1.00 96.06 103 PHE A C 1
ATOM 791 O O . PHE A 1 103 ? 5.728 8.257 -18.817 1.00 96.06 103 PHE A O 1
ATOM 798 N N . VAL A 1 104 ? 7.690 9.099 -18.166 1.00 93.81 104 VAL A N 1
ATOM 799 C CA . VAL A 1 104 ? 7.278 10.511 -18.304 1.00 93.81 104 VAL A CA 1
ATOM 800 C C . VAL A 1 104 ? 6.996 10.889 -19.765 1.00 93.81 104 VAL A C 1
ATOM 802 O O . VAL A 1 104 ? 6.023 11.577 -20.051 1.00 93.81 104 VAL A O 1
ATOM 805 N N . ASN A 1 105 ? 7.842 10.425 -20.692 1.00 96.56 105 ASN A N 1
ATOM 806 C CA . ASN A 1 105 ? 7.764 10.737 -22.128 1.00 96.56 105 ASN A CA 1
ATOM 807 C C . ASN A 1 105 ? 7.520 9.486 -22.989 1.00 96.56 105 ASN A C 1
ATOM 809 O O . ASN A 1 105 ? 7.786 9.486 -24.190 1.00 96.56 105 ASN A O 1
ATOM 813 N N . SER A 1 106 ? 7.082 8.390 -22.373 1.00 95.94 106 SER A N 1
ATOM 814 C CA . SER A 1 106 ? 6.897 7.098 -23.030 1.00 95.94 106 SER A CA 1
ATOM 815 C C . SER A 1 106 ? 5.655 6.396 -22.476 1.00 95.94 106 SER A C 1
ATOM 817 O O . SER A 1 106 ? 5.242 6.665 -21.348 1.00 95.94 106 SER A O 1
ATOM 819 N N . PRO A 1 107 ? 5.014 5.510 -23.255 1.00 97.00 107 PRO A N 1
ATOM 820 C CA . PRO A 1 107 ? 3.892 4.732 -22.749 1.00 97.00 107 PRO A CA 1
ATOM 821 C C . PRO A 1 107 ? 4.343 3.788 -21.626 1.00 97.00 107 PRO A C 1
ATOM 823 O O . PRO A 1 107 ? 5.437 3.222 -21.676 1.00 97.00 107 PRO A O 1
ATOM 826 N N . ILE A 1 108 ? 3.468 3.574 -20.640 1.00 97.44 108 ILE A N 1
ATOM 827 C CA . ILE A 1 108 ? 3.705 2.618 -19.552 1.00 97.44 108 ILE A CA 1
ATOM 828 C C . ILE A 1 108 ? 3.798 1.208 -20.143 1.00 97.44 108 ILE A C 1
ATOM 830 O O . ILE A 1 108 ? 2.912 0.776 -20.885 1.00 97.44 108 ILE A O 1
ATOM 834 N N . SER A 1 109 ? 4.864 0.476 -19.814 1.00 97.75 109 SER A N 1
ATOM 835 C CA . SER A 1 109 ? 5.054 -0.876 -20.336 1.00 97.75 109 SER A CA 1
ATOM 836 C C . SER A 1 109 ? 4.037 -1.862 -19.753 1.00 97.75 109 SER A C 1
ATOM 838 O O . SER A 1 109 ? 3.675 -1.801 -18.575 1.00 97.75 109 SER A O 1
ATOM 840 N N . ALA A 1 110 ? 3.629 -2.847 -20.558 1.00 98.00 110 ALA A N 1
ATOM 841 C CA . ALA A 1 110 ? 2.763 -3.932 -20.095 1.00 98.00 110 ALA A CA 1
ATOM 842 C C . ALA A 1 110 ? 3.385 -4.714 -18.921 1.00 98.00 110 ALA A C 1
ATOM 844 O O . ALA A 1 110 ? 2.681 -5.101 -17.992 1.00 98.00 110 ALA A O 1
ATOM 845 N N . SER A 1 111 ? 4.712 -4.889 -18.923 1.00 97.69 111 SER A N 1
ATOM 846 C CA . SER A 1 111 ? 5.438 -5.538 -17.826 1.00 97.69 111 SER A CA 1
ATOM 847 C C . SER A 1 111 ? 5.318 -4.775 -16.507 1.00 97.69 111 SER A C 1
ATOM 849 O O . SER A 1 111 ? 5.148 -5.391 -15.459 1.00 97.69 111 SER A O 1
ATOM 851 N N . PHE A 1 112 ? 5.356 -3.441 -16.541 1.00 98.06 112 PHE A N 1
ATOM 852 C CA . PHE A 1 112 ? 5.226 -2.642 -15.329 1.00 98.06 112 PHE A CA 1
ATOM 853 C C . PHE A 1 112 ? 3.777 -2.582 -14.832 1.00 98.06 112 PHE A C 1
ATOM 855 O O . PHE A 1 112 ? 3.537 -2.636 -13.628 1.00 98.06 112 PHE A O 1
ATOM 862 N N . LEU A 1 113 ? 2.794 -2.561 -15.739 1.00 97.44 113 LEU A N 1
ATOM 863 C CA . LEU A 1 113 ? 1.385 -2.721 -15.361 1.00 97.44 113 LEU A CA 1
ATOM 864 C C . LEU A 1 113 ? 1.133 -4.069 -14.668 1.00 97.44 113 LEU A C 1
ATOM 866 O O . LEU A 1 113 ? 0.431 -4.109 -13.657 1.00 97.44 113 LEU A O 1
ATOM 870 N N . GLN A 1 114 ? 1.746 -5.150 -15.163 1.00 98.50 114 GLN A N 1
ATOM 871 C CA . GLN A 1 114 ? 1.673 -6.462 -14.519 1.00 98.50 114 GLN A CA 1
ATOM 872 C C . GLN A 1 114 ? 2.320 -6.443 -13.127 1.00 98.50 114 GLN A C 1
ATOM 874 O O . GLN A 1 114 ? 1.716 -6.920 -12.172 1.00 98.50 114 GLN A O 1
ATOM 879 N N . HIS A 1 115 ? 3.484 -5.804 -12.981 1.00 98.12 115 HIS A N 1
ATOM 880 C CA . HIS A 1 115 ? 4.143 -5.624 -11.682 1.00 98.12 115 HIS A CA 1
ATOM 881 C C . HIS A 1 115 ? 3.244 -4.911 -10.658 1.00 98.12 115 HIS A C 1
ATOM 883 O O . HIS A 1 115 ? 3.129 -5.345 -9.510 1.00 98.12 115 HIS A O 1
ATOM 889 N N . ILE A 1 116 ? 2.549 -3.843 -11.069 1.00 97.75 116 ILE A N 1
ATOM 890 C CA . ILE A 1 116 ? 1.571 -3.157 -10.210 1.00 97.75 116 ILE A CA 1
ATOM 891 C C . ILE A 1 116 ? 0.435 -4.116 -9.824 1.00 97.75 116 ILE A C 1
ATOM 893 O O . ILE A 1 116 ? 0.054 -4.173 -8.652 1.00 97.75 116 ILE A O 1
ATOM 897 N N . ALA A 1 117 ? -0.101 -4.884 -10.778 1.00 98.00 117 ALA A N 1
ATOM 898 C CA . ALA A 1 117 ? -1.173 -5.843 -10.516 1.00 98.00 117 ALA A CA 1
ATOM 899 C C . ALA A 1 117 ? -0.750 -6.926 -9.507 1.00 98.00 117 ALA A C 1
ATOM 901 O O . ALA A 1 117 ? -1.495 -7.212 -8.566 1.00 98.00 117 ALA A O 1
ATOM 902 N N . ASP A 1 118 ? 0.458 -7.469 -9.642 1.00 98.38 118 ASP A N 1
ATOM 903 C CA . ASP A 1 118 ? 1.006 -8.497 -8.751 1.00 98.38 118 ASP A CA 1
ATOM 904 C C . ASP A 1 118 ? 1.211 -7.966 -7.326 1.00 98.38 118 ASP A C 1
ATOM 906 O O . ASP A 1 118 ? 0.843 -8.617 -6.340 1.00 98.38 118 ASP A O 1
ATOM 910 N N . ASN A 1 119 ? 1.698 -6.730 -7.204 1.00 98.06 119 ASN A N 1
ATOM 911 C CA . ASN A 1 119 ? 1.811 -6.043 -5.922 1.00 98.06 119 ASN A CA 1
ATOM 912 C C . ASN A 1 119 ? 0.438 -5.839 -5.263 1.00 98.06 119 ASN A C 1
ATOM 914 O O . ASN A 1 119 ? 0.261 -6.153 -4.083 1.00 98.06 119 ASN A O 1
ATOM 918 N N . LEU A 1 120 ? -0.570 -5.389 -6.014 1.00 97.81 120 LEU A N 1
ATOM 919 C CA . LEU A 1 120 ? -1.933 -5.223 -5.496 1.00 97.81 120 LEU A CA 1
ATOM 920 C C . LEU A 1 120 ? -2.587 -6.563 -5.118 1.00 97.81 120 LEU A C 1
ATOM 922 O O . LEU A 1 120 ? -3.343 -6.627 -4.145 1.00 97.81 120 LEU A O 1
ATOM 926 N N . ASN A 1 121 ? -2.290 -7.641 -5.845 1.00 98.31 121 ASN A N 1
ATOM 927 C CA . ASN A 1 121 ? -2.720 -8.994 -5.489 1.00 98.31 121 ASN A CA 1
ATOM 928 C C . ASN A 1 121 ? -2.078 -9.462 -4.185 1.00 98.31 121 ASN A C 1
ATOM 930 O O . ASN A 1 121 ? -2.770 -9.999 -3.318 1.00 98.31 121 ASN A O 1
ATOM 934 N N . THR A 1 122 ? -0.792 -9.170 -3.999 1.00 98.25 122 THR A N 1
ATOM 935 C CA . THR A 1 122 ? -0.077 -9.455 -2.754 1.00 98.25 122 THR A CA 1
ATOM 936 C C . THR A 1 122 ? -0.712 -8.720 -1.574 1.00 98.25 122 THR A C 1
ATOM 938 O O . THR A 1 122 ? -1.022 -9.348 -0.561 1.00 98.25 122 THR A O 1
ATOM 941 N N . VAL A 1 123 ? -1.029 -7.428 -1.721 1.00 97.38 123 VAL A N 1
ATOM 942 C CA . VAL A 1 123 ? -1.752 -6.663 -0.688 1.00 97.38 123 VAL A CA 1
ATOM 943 C C . VAL A 1 123 ? -3.085 -7.321 -0.328 1.00 97.38 123 VAL A C 1
ATOM 945 O O . VAL A 1 123 ? -3.405 -7.479 0.851 1.00 97.38 123 VAL A O 1
ATOM 948 N N . ARG A 1 124 ? -3.846 -7.756 -1.337 1.00 96.81 124 ARG A N 1
ATOM 949 C CA . ARG A 1 124 ? -5.143 -8.409 -1.129 1.00 96.81 124 ARG A CA 1
ATOM 950 C C . ARG A 1 124 ? -5.008 -9.745 -0.406 1.00 96.81 124 ARG A C 1
ATOM 952 O O . ARG A 1 124 ? -5.765 -9.995 0.526 1.00 96.81 124 ARG A O 1
ATOM 959 N N . SER A 1 125 ? -4.024 -10.565 -0.777 1.00 97.56 125 SER A N 1
ATOM 960 C CA . SER A 1 125 ? -3.733 -11.829 -0.084 1.00 97.56 125 SER A CA 1
ATOM 961 C C . SER A 1 125 ? -3.299 -11.631 1.373 1.00 97.56 125 SER A C 1
ATOM 963 O O . SER A 1 125 ? -3.567 -12.480 2.218 1.00 97.56 125 SER A O 1
ATOM 965 N N . ALA A 1 126 ? -2.690 -10.484 1.692 1.00 96.62 126 ALA A N 1
ATOM 966 C CA . ALA A 1 126 ? -2.303 -10.126 3.053 1.00 96.62 126 ALA A CA 1
ATOM 967 C C . ALA A 1 126 ? -3.473 -9.599 3.911 1.00 96.62 126 ALA A C 1
ATOM 969 O O . ALA A 1 126 ? -3.290 -9.339 5.099 1.00 96.62 126 ALA A O 1
ATOM 970 N N . GLY A 1 127 ? -4.675 -9.430 3.342 1.00 95.00 127 GLY A N 1
ATOM 971 C CA . GLY A 1 127 ? -5.844 -8.921 4.071 1.00 95.00 127 GLY A CA 1
ATOM 972 C C . GLY A 1 127 ? -5.750 -7.430 4.415 1.00 95.00 127 GLY A C 1
ATOM 973 O O . GLY A 1 127 ? -6.278 -6.986 5.443 1.00 95.00 127 GLY A O 1
ATOM 974 N N . LEU A 1 128 ? -5.053 -6.666 3.573 1.00 96.25 128 LEU A N 1
ATOM 975 C CA . LEU A 1 128 ? -4.882 -5.222 3.686 1.00 96.25 128 LEU A CA 1
ATOM 976 C C . LEU A 1 128 ? -5.573 -4.502 2.527 1.00 96.25 128 LEU A C 1
ATOM 978 O O . LEU A 1 128 ? -5.825 -5.076 1.465 1.00 96.25 128 LEU A O 1
ATOM 982 N N . LYS A 1 129 ? -5.855 -3.214 2.723 1.00 95.56 129 LYS A N 1
ATOM 983 C CA . LYS A 1 129 ? -6.406 -2.332 1.694 1.00 95.56 129 LYS A CA 1
ATOM 984 C C . LYS A 1 129 ? -5.365 -1.291 1.294 1.00 95.56 129 LYS A C 1
ATOM 986 O O . LYS A 1 129 ? -4.716 -0.688 2.141 1.00 95.56 129 LYS A O 1
ATOM 991 N N . CYS A 1 130 ? -5.203 -1.092 -0.009 1.00 95.12 130 CYS A N 1
ATOM 992 C CA . CYS A 1 130 ? -4.242 -0.150 -0.572 1.00 95.12 130 CYS A CA 1
ATOM 993 C C . CYS A 1 130 ? -4.932 1.153 -0.993 1.00 95.12 130 CYS A C 1
ATOM 995 O O . CYS A 1 130 ? -5.918 1.132 -1.729 1.00 95.12 130 CYS A O 1
ATOM 997 N N . ILE A 1 131 ? -4.375 2.278 -0.560 1.00 95.44 131 ILE A N 1
ATOM 998 C CA . ILE A 1 131 ? -4.625 3.618 -1.082 1.00 95.44 131 ILE A CA 1
ATOM 999 C C . ILE A 1 131 ? -3.571 3.845 -2.165 1.00 95.44 131 ILE A C 1
ATOM 1001 O O . ILE A 1 131 ? -2.435 4.222 -1.872 1.00 95.44 131 ILE A O 1
ATOM 1005 N N . LEU A 1 132 ? -3.936 3.533 -3.407 1.00 96.38 132 LEU A N 1
ATOM 1006 C CA . LEU A 1 132 ? -3.031 3.619 -4.546 1.00 96.38 132 LEU A CA 1
ATOM 1007 C C . LEU A 1 132 ? -2.868 5.072 -4.997 1.00 96.38 132 LEU A C 1
ATOM 1009 O O . LEU A 1 132 ? -3.853 5.759 -5.270 1.00 96.38 132 LEU A O 1
ATOM 1013 N N . ARG A 1 133 ? -1.618 5.519 -5.115 1.00 96.69 133 ARG A N 1
ATOM 1014 C CA . ARG A 1 133 ? -1.251 6.827 -5.657 1.00 96.69 133 ARG A CA 1
ATOM 1015 C C . ARG A 1 133 ? -0.180 6.671 -6.727 1.00 96.69 133 ARG A C 1
ATOM 1017 O O . ARG A 1 133 ? 0.792 5.951 -6.527 1.00 96.69 133 ARG A O 1
ATOM 1024 N N . PHE A 1 134 ? -0.336 7.398 -7.824 1.00 95.56 134 PHE A N 1
ATOM 1025 C CA . PHE A 1 134 ? 0.684 7.525 -8.862 1.00 95.56 134 PHE A CA 1
ATOM 1026 C C . PHE A 1 134 ? 1.441 8.844 -8.685 1.00 95.56 134 PHE A C 1
ATOM 1028 O O . PHE A 1 134 ? 0.829 9.849 -8.301 1.00 95.56 134 PHE A O 1
ATOM 1035 N N . ALA A 1 135 ? 2.754 8.818 -8.909 1.00 90.31 135 ALA A N 1
ATOM 1036 C CA . ALA A 1 135 ? 3.650 9.965 -8.774 1.00 90.31 135 ALA A CA 1
ATOM 1037 C C . ALA A 1 135 ? 4.705 9.998 -9.884 1.00 90.31 135 ALA A C 1
ATOM 1039 O O . ALA A 1 135 ? 5.054 8.915 -10.408 1.00 90.31 135 ALA A O 1
#

Radius of gyration: 38.87 Å; chains: 1; bounding box: 102×62×52 Å

Secondary structure (DSSP, 8-state):
-------------------TTSSTTSSSS------PPPP----PPP-------S----TTTS-EEEEEEESSS-----HHHHHHHHHHH---EEEEEEE-TT-SSSPPPHHHHHHHHHHHHHHHHTT-EEEEEE-

Sequence (135 aa):
MISFCVRSAGARTAPCNLYLLLIILFAAIGTPRYLAAAPAGQTTTTVTYSPTTANLANPERGFYRYIETRSSAPNAYNVATLQGYRTNEQITLLYCITYLDTF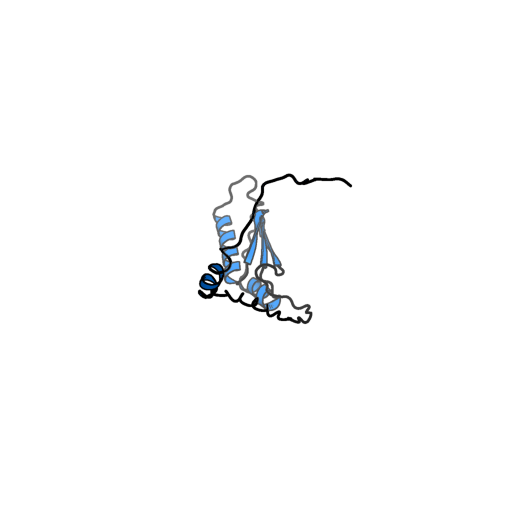VNSPISASFLQHIADNLNTVRSAGLKCILRFA